Protein AF-A0A9D1MP63-F1 (afdb_monomer)

Structure (mmCIF, N/CA/C/O backbone):
data_AF-A0A9D1MP63-F1
#
_entry.id   AF-A0A9D1MP63-F1
#
loop_
_atom_site.group_PDB
_atom_site.id
_atom_site.type_symbol
_atom_site.label_atom_id
_atom_site.label_alt_id
_atom_site.label_comp_id
_atom_site.label_asym_id
_atom_site.label_entity_id
_atom_site.label_seq_id
_atom_site.pdbx_PDB_ins_code
_atom_site.Cartn_x
_atom_site.Cartn_y
_atom_site.Cartn_z
_atom_site.occupancy
_atom_site.B_iso_or_equiv
_atom_site.auth_seq_id
_atom_site.auth_comp_id
_atom_site.auth_asym_id
_atom_site.auth_atom_id
_atom_site.pdbx_PDB_model_num
ATOM 1 N N . MET A 1 1 ? -6.920 9.982 11.003 1.00 70.88 1 MET A N 1
ATOM 2 C CA . MET A 1 1 ? -7.425 8.593 11.145 1.00 70.88 1 MET A CA 1
ATOM 3 C C . MET A 1 1 ? -7.532 7.943 9.776 1.00 70.88 1 MET A C 1
ATOM 5 O O . MET A 1 1 ? -8.120 8.551 8.885 1.00 70.88 1 MET A O 1
ATOM 9 N N . LEU A 1 2 ? -7.006 6.721 9.633 1.00 79.31 2 LEU A N 1
ATOM 10 C CA . LEU A 1 2 ? -6.946 5.934 8.389 1.00 79.31 2 LEU A CA 1
ATOM 11 C C . LEU A 1 2 ? -8.286 5.874 7.633 1.00 79.31 2 LEU A C 1
ATOM 13 O O . LEU A 1 2 ? -8.341 6.054 6.421 1.00 79.31 2 LEU A O 1
ATOM 17 N N . ARG A 1 3 ? -9.388 5.727 8.371 1.00 86.75 3 ARG A N 1
ATOM 18 C CA . ARG A 1 3 ? -10.753 5.723 7.838 1.00 86.75 3 ARG A CA 1
ATOM 19 C C . ARG A 1 3 ? -11.128 6.998 7.073 1.00 86.75 3 ARG A C 1
ATOM 21 O O . ARG A 1 3 ? -11.700 6.913 5.991 1.00 86.75 3 ARG A O 1
ATOM 28 N N . ARG A 1 4 ? -10.802 8.172 7.631 1.00 85.12 4 ARG A N 1
ATOM 29 C CA . ARG A 1 4 ? -11.111 9.477 7.017 1.00 85.12 4 ARG A CA 1
ATOM 30 C C . ARG A 1 4 ? -10.301 9.690 5.738 1.00 85.12 4 ARG A C 1
ATOM 32 O O . ARG A 1 4 ? -10.852 10.174 4.762 1.00 85.12 4 ARG A O 1
ATOM 39 N N . ALA A 1 5 ? -9.040 9.250 5.722 1.00 81.50 5 ALA A N 1
ATOM 40 C CA . ALA A 1 5 ? -8.192 9.294 4.527 1.00 81.50 5 ALA A CA 1
ATOM 41 C C . ALA A 1 5 ? -8.727 8.416 3.378 1.00 81.50 5 ALA A C 1
ATOM 43 O O . ALA A 1 5 ? -8.437 8.673 2.217 1.00 81.50 5 ALA A O 1
ATOM 44 N N . LYS A 1 6 ? -9.534 7.395 3.694 1.00 81.81 6 LYS A N 1
ATOM 45 C CA . LYS A 1 6 ? -10.222 6.529 2.724 1.00 81.81 6 LYS A CA 1
ATOM 46 C C . LYS A 1 6 ? -11.686 6.935 2.479 1.00 81.81 6 LYS A C 1
ATOM 48 O O . LYS A 1 6 ? -12.419 6.161 1.876 1.00 81.81 6 LYS A O 1
ATOM 53 N N . GLY A 1 7 ? -12.136 8.091 2.982 1.00 85.94 7 GLY A N 1
ATOM 54 C CA . GLY A 1 7 ? -13.501 8.596 2.775 1.00 85.94 7 GLY A CA 1
ATOM 55 C C . GLY A 1 7 ? -14.622 7.774 3.429 1.00 85.94 7 GLY A C 1
ATOM 56 O O . GLY A 1 7 ? -15.771 7.894 3.025 1.00 85.94 7 GLY A O 1
ATOM 57 N N . ARG A 1 8 ? -14.320 6.927 4.424 1.00 89.88 8 ARG A N 1
ATOM 58 C CA . ARG A 1 8 ? -15.304 6.017 5.047 1.00 89.88 8 ARG A CA 1
ATOM 59 C C . ARG A 1 8 ? -15.930 6.608 6.308 1.00 89.88 8 ARG A C 1
ATOM 61 O O . ARG A 1 8 ? -15.263 7.347 7.030 1.00 89.88 8 ARG A O 1
ATOM 68 N N . THR A 1 9 ? -17.160 6.226 6.653 1.00 94.00 9 THR A N 1
ATOM 69 C CA . THR A 1 9 ? -17.834 6.518 7.939 1.00 94.00 9 THR A CA 1
ATOM 70 C C . THR A 1 9 ? -17.515 5.457 9.005 1.00 94.00 9 THR A C 1
ATOM 72 O O . THR A 1 9 ? -17.059 4.364 8.671 1.00 94.00 9 THR A O 1
ATOM 75 N N . GLN A 1 10 ? -17.711 5.753 10.302 1.00 92.12 10 GLN A N 1
ATOM 76 C CA . GLN A 1 10 ? -17.462 4.764 11.375 1.00 92.12 10 GLN A CA 1
ATOM 77 C C . GLN A 1 10 ? -18.350 3.523 11.225 1.00 92.12 10 GLN A C 1
ATOM 79 O O . GLN A 1 10 ? -17.893 2.421 11.509 1.00 92.12 10 GLN A O 1
ATOM 84 N N . GLN A 1 11 ? -19.575 3.710 10.726 1.00 93.88 11 GLN A N 1
ATOM 85 C CA . GLN A 1 11 ? -20.509 2.639 10.387 1.00 93.88 11 GLN A CA 1
ATOM 86 C C . GLN A 1 11 ? -19.934 1.722 9.298 1.00 93.88 11 GLN A C 1
ATOM 88 O O . GLN A 1 11 ? -19.810 0.521 9.502 1.00 93.88 11 GLN A O 1
ATOM 93 N N . GLN A 1 12 ? -19.458 2.300 8.193 1.00 91.81 12 GLN A N 1
ATOM 94 C CA . GLN A 1 12 ? -18.842 1.532 7.105 1.00 91.81 12 GLN A CA 1
ATOM 95 C C . GLN A 1 12 ? -17.577 0.789 7.556 1.00 91.81 12 GLN A C 1
ATOM 97 O O . GLN A 1 12 ? -17.299 -0.314 7.097 1.00 91.81 12 GLN A O 1
ATOM 102 N N . LEU A 1 13 ? -16.786 1.383 8.458 1.00 90.94 13 LEU A N 1
ATOM 103 C CA . LEU A 1 13 ? -15.617 0.702 9.015 1.00 90.94 13 LEU A CA 1
ATOM 104 C C . LEU A 1 13 ? -16.017 -0.438 9.958 1.00 90.94 13 LEU A C 1
ATOM 106 O O . LEU A 1 13 ? -15.368 -1.475 9.960 1.00 90.94 13 LEU A O 1
ATOM 110 N N . SER A 1 14 ? -17.070 -0.247 10.749 1.00 92.50 14 SER A N 1
ATOM 111 C CA . SER A 1 14 ? -17.634 -1.268 11.634 1.00 92.50 14 SER A CA 1
ATOM 112 C C . SER A 1 14 ? -18.073 -2.502 10.842 1.00 92.50 14 SER A C 1
ATOM 114 O O . SER A 1 14 ? -17.666 -3.611 11.184 1.00 92.50 14 SER A O 1
ATOM 116 N N . GLU A 1 15 ? -18.796 -2.299 9.740 1.00 92.06 15 GLU A N 1
ATOM 117 C CA . GLU A 1 15 ? -19.219 -3.361 8.820 1.00 92.06 15 GLU A CA 1
ATOM 118 C C . GLU A 1 15 ? -18.022 -4.067 8.172 1.00 92.06 15 GLU A C 1
ATOM 120 O O . GLU A 1 15 ? -17.9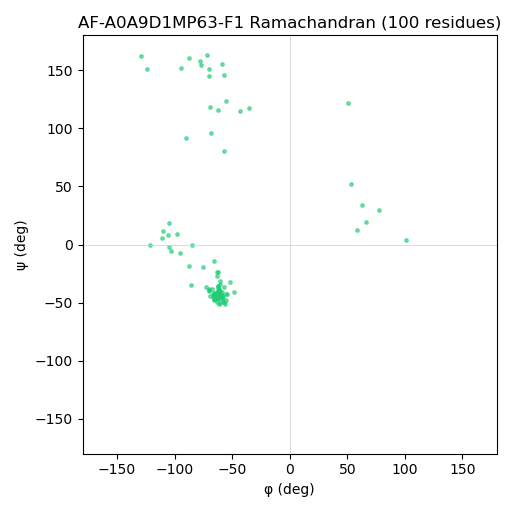35 -5.292 8.207 1.00 92.06 15 GLU A O 1
ATOM 125 N N . LEU A 1 16 ? -17.048 -3.302 7.667 1.00 89.25 16 LEU A N 1
ATOM 126 C CA . LEU A 1 16 ? -15.839 -3.841 7.036 1.00 89.25 16 LEU A CA 1
ATOM 127 C C . LEU A 1 16 ? -14.975 -4.673 7.999 1.00 89.25 16 LEU A C 1
ATOM 129 O O . LEU A 1 16 ? -14.342 -5.641 7.589 1.00 89.25 16 LEU A O 1
ATOM 133 N N . MET A 1 17 ? -14.917 -4.279 9.272 1.00 89.06 17 MET A N 1
ATOM 134 C CA . MET A 1 17 ? -14.061 -4.911 10.281 1.00 89.06 17 MET A CA 1
ATOM 135 C C . MET A 1 17 ? -14.789 -5.978 11.109 1.00 89.06 17 MET A C 1
ATOM 137 O O . MET A 1 17 ? -14.148 -6.657 11.912 1.00 89.06 17 MET A O 1
ATOM 141 N N . GLY A 1 18 ? -16.110 -6.119 10.955 1.00 90.06 18 GLY A N 1
ATOM 142 C CA . GLY A 1 18 ? -16.922 -7.055 11.736 1.00 90.06 18 GLY A CA 1
ATOM 143 C C . GLY A 1 18 ? -16.929 -6.760 13.243 1.00 90.06 18 GLY A C 1
ATOM 144 O O . GLY A 1 18 ? -16.953 -7.684 14.054 1.00 90.06 18 GLY A O 1
ATOM 145 N N . VAL A 1 19 ? -16.861 -5.483 13.635 1.00 91.56 19 VAL A N 1
ATOM 146 C CA . VAL A 1 19 ? -16.873 -5.030 15.043 1.00 91.56 19 VAL A CA 1
ATOM 147 C C . VAL A 1 19 ? -17.913 -3.936 15.238 1.00 91.56 19 VAL A C 1
ATOM 149 O O . VAL A 1 19 ? -18.326 -3.311 14.271 1.00 91.56 19 VAL A O 1
ATOM 152 N N . SER A 1 20 ? -18.327 -3.650 16.473 1.00 94.12 20 SER A N 1
ATOM 153 C CA . SER A 1 20 ? -19.326 -2.606 16.725 1.00 94.12 20 SER A CA 1
ATOM 154 C C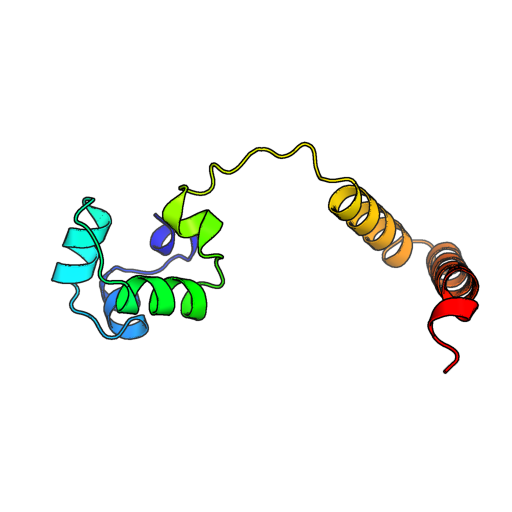 . SER A 1 20 ? -18.787 -1.192 16.468 1.00 94.12 20 SER A C 1
ATOM 156 O O . SER A 1 20 ? -17.610 -0.898 16.690 1.00 94.12 20 SER A O 1
ATOM 158 N N . VAL A 1 21 ? -19.668 -0.265 16.086 1.00 94.00 21 VAL A N 1
ATOM 159 C CA . VAL A 1 21 ? -19.329 1.165 15.938 1.00 94.00 21 VAL A CA 1
ATOM 160 C C . VAL A 1 21 ? -18.771 1.752 17.235 1.00 94.00 21 VAL A C 1
ATOM 162 O O . VAL A 1 21 ? -17.840 2.554 17.206 1.00 94.00 21 VAL A O 1
ATOM 165 N N . SER A 1 22 ? -19.292 1.322 18.389 1.00 93.56 22 SER A N 1
ATOM 166 C CA . SER A 1 22 ? -18.774 1.741 19.696 1.00 93.56 22 SER A CA 1
ATOM 167 C C . SER A 1 22 ? -17.324 1.298 19.901 1.00 93.56 22 SER A C 1
ATOM 169 O O . SER A 1 22 ? -16.518 2.052 20.442 1.00 93.56 22 SER A O 1
ATOM 171 N N . TYR A 1 23 ? -16.963 0.103 19.424 1.00 93.12 23 TYR A N 1
ATOM 172 C CA . TYR A 1 23 ? -15.588 -0.383 19.463 1.00 93.12 23 TYR A CA 1
ATOM 173 C C . TYR A 1 23 ? -14.665 0.440 18.556 1.00 93.12 23 TYR A C 1
ATOM 175 O O . TYR A 1 23 ? -13.580 0.831 18.989 1.00 93.12 23 TYR A O 1
ATOM 183 N N . ILE A 1 24 ? -15.123 0.786 17.345 1.00 92.44 24 ILE A N 1
ATOM 184 C CA . ILE A 1 24 ? -14.415 1.715 16.448 1.00 92.44 24 ILE A CA 1
ATOM 185 C C . ILE A 1 24 ? -14.196 3.065 17.133 1.00 92.44 24 ILE A C 1
ATOM 187 O O . ILE A 1 24 ? -13.081 3.569 17.165 1.00 92.44 24 ILE A O 1
ATOM 191 N N . LYS A 1 25 ? -15.243 3.651 17.723 1.00 92.88 25 LYS A N 1
ATOM 192 C CA . LYS A 1 25 ? -15.154 4.944 18.412 1.00 92.88 25 LYS A CA 1
ATOM 193 C C . LYS A 1 25 ? -14.184 4.888 19.594 1.00 92.88 25 LYS A C 1
ATOM 195 O O . LYS A 1 25 ? -13.398 5.810 19.778 1.00 92.88 25 LYS A O 1
ATOM 200 N N . SER A 1 26 ? -14.225 3.804 20.366 1.00 92.75 26 SER A N 1
ATOM 201 C CA . SER A 1 26 ? -13.338 3.570 21.508 1.00 92.75 26 SER A CA 1
ATOM 202 C C . SER A 1 26 ? -11.869 3.473 21.083 1.00 92.75 26 SER A C 1
ATOM 204 O O . SER A 1 26 ? -11.008 4.123 21.671 1.00 92.75 26 SER A O 1
ATOM 206 N N . THR A 1 27 ? -11.582 2.721 20.021 1.00 90.69 27 THR A N 1
ATOM 207 C CA . THR A 1 27 ? -10.220 2.585 19.479 1.00 90.69 27 THR A CA 1
ATOM 208 C C . THR A 1 27 ? -9.730 3.866 18.807 1.00 90.69 27 THR A C 1
ATOM 210 O O . THR A 1 27 ? -8.592 4.270 19.021 1.00 90.69 27 THR A O 1
ATOM 213 N N . GLU A 1 28 ? -10.592 4.568 18.066 1.00 88.25 28 GLU A N 1
ATOM 214 C CA . GLU A 1 28 ? -10.300 5.895 17.505 1.00 88.25 28 GLU A CA 1
ATOM 215 C C . GLU A 1 28 ? -10.043 6.955 18.601 1.00 88.25 28 GLU A C 1
ATOM 217 O O . GLU A 1 28 ? -9.342 7.932 18.341 1.00 88.25 28 GLU A O 1
ATOM 222 N N . ALA A 1 29 ? -10.560 6.756 19.819 1.00 88.94 29 ALA A N 1
ATOM 223 C CA . ALA A 1 29 ? -10.300 7.596 20.991 1.00 88.94 29 ALA A CA 1
ATOM 224 C C . ALA A 1 29 ? -9.012 7.225 21.759 1.00 88.94 29 ALA A C 1
ATOM 226 O O . ALA A 1 29 ? -8.692 7.881 22.747 1.00 88.94 29 ALA A O 1
ATOM 227 N N . GLY A 1 30 ? -8.266 6.207 21.312 1.00 86.19 30 GLY A N 1
ATOM 228 C CA . GLY A 1 30 ? -6.977 5.813 21.893 1.00 86.19 30 GLY A CA 1
ATOM 229 C C . GLY A 1 30 ? -7.022 4.600 22.826 1.00 86.19 30 GLY A C 1
ATOM 230 O O . GLY A 1 30 ? -5.986 4.226 23.373 1.00 86.19 30 GLY A O 1
ATOM 231 N N . ASN A 1 31 ? -8.176 3.946 22.997 1.00 91.56 31 ASN A N 1
ATOM 232 C CA . ASN A 1 31 ? -8.229 2.701 23.764 1.00 91.56 31 ASN A CA 1
ATOM 233 C C . ASN A 1 31 ? -7.543 1.554 23.013 1.00 91.56 31 ASN A C 1
ATOM 235 O O . ASN A 1 31 ? -7.628 1.454 21.787 1.00 91.56 31 ASN A O 1
ATOM 239 N N . LYS A 1 32 ? -6.895 0.655 23.764 1.00 89.69 32 LYS A N 1
ATOM 240 C CA . LYS A 1 32 ? -6.111 -0.455 23.208 1.00 89.69 32 LYS A CA 1
ATOM 241 C C . LYS A 1 32 ? -6.999 -1.415 22.389 1.00 89.69 32 LYS A C 1
ATOM 243 O O . LYS A 1 32 ? -7.873 -2.065 22.967 1.00 89.69 32 LYS A O 1
ATOM 248 N N . PRO A 1 33 ? -6.779 -1.550 21.067 1.00 91.50 33 PRO A N 1
ATOM 249 C CA . PRO A 1 33 ? -7.482 -2.530 20.246 1.00 91.50 33 PRO A CA 1
ATOM 250 C C . PRO A 1 33 ? -7.011 -3.962 20.526 1.00 91.50 33 PRO A C 1
ATOM 252 O O . PRO A 1 33 ? -5.926 -4.203 21.055 1.00 91.50 33 PRO A O 1
ATOM 255 N N . SER A 1 34 ? -7.817 -4.931 20.099 1.00 91.00 34 SER A N 1
ATOM 256 C CA . SER A 1 34 ? -7.444 -6.343 20.054 1.00 91.00 34 SER A CA 1
ATOM 257 C C . SER A 1 34 ? -6.530 -6.627 18.862 1.00 91.00 34 SER A C 1
ATOM 259 O O . SER A 1 34 ? -6.610 -5.962 17.827 1.00 91.00 34 SER A O 1
ATOM 261 N N . LEU A 1 35 ? -5.709 -7.672 18.967 1.00 90.31 35 LEU A N 1
ATOM 262 C CA . LEU A 1 35 ? -4.834 -8.089 17.871 1.00 90.31 35 LEU A CA 1
ATOM 263 C C . LEU A 1 35 ? -5.636 -8.491 16.621 1.00 90.31 35 LEU A C 1
ATOM 265 O O . LEU A 1 35 ? -5.284 -8.104 15.511 1.00 90.31 35 LEU A O 1
ATOM 269 N N . LYS A 1 36 ? -6.774 -9.175 16.808 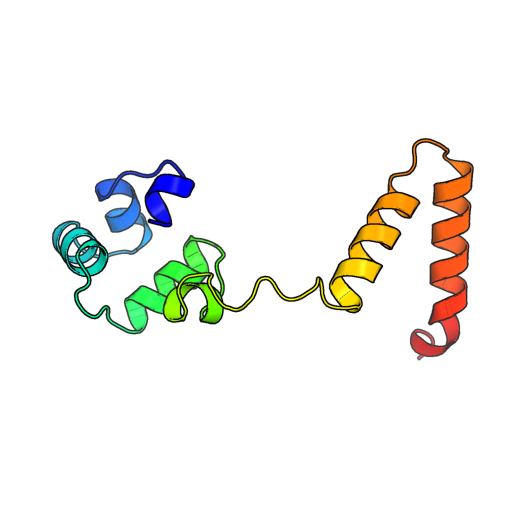1.00 90.50 36 LYS A N 1
ATOM 270 C CA . LYS A 1 36 ? -7.710 -9.525 15.727 1.00 90.50 36 LYS A CA 1
ATOM 271 C C . LYS A 1 36 ? -8.177 -8.289 14.950 1.00 90.50 36 LYS A C 1
ATOM 273 O O . LYS A 1 36 ? -8.225 -8.321 13.724 1.00 90.50 36 LYS A O 1
ATOM 278 N N . TYR A 1 37 ? -8.487 -7.199 15.653 1.00 91.12 37 TYR A N 1
ATOM 279 C CA . TYR A 1 37 ? -8.866 -5.940 15.016 1.00 91.12 37 TYR A CA 1
ATOM 280 C C . TYR A 1 37 ? -7.708 -5.326 14.221 1.00 91.12 37 TYR A C 1
ATOM 282 O O . TYR A 1 37 ? -7.916 -4.873 13.101 1.00 91.12 37 TYR A O 1
ATOM 290 N N . LEU A 1 38 ? -6.481 -5.358 14.750 1.00 90.75 38 LEU A N 1
ATOM 291 C CA . LEU A 1 38 ? -5.303 -4.858 14.032 1.00 90.75 38 LEU A CA 1
ATOM 292 C C . LEU A 1 38 ? -5.057 -5.626 12.722 1.00 90.75 38 LEU A C 1
ATOM 294 O O . LEU A 1 38 ? -4.856 -4.994 11.688 1.00 90.75 38 LEU A O 1
ATOM 298 N N . PHE A 1 39 ? -5.163 -6.961 12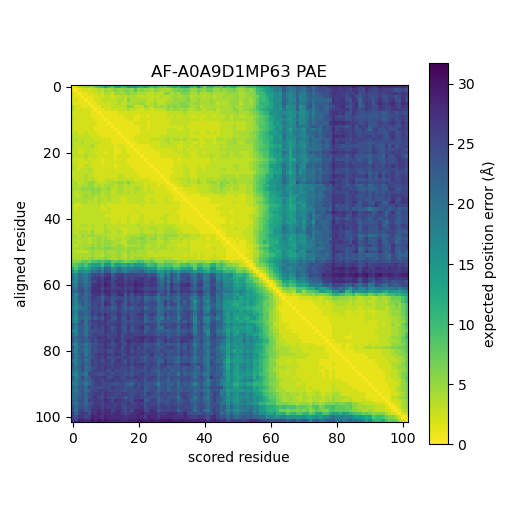.738 1.00 91.00 39 PHE A N 1
ATOM 299 C CA . PHE A 1 39 ? -5.100 -7.782 11.519 1.00 91.00 39 PHE A CA 1
ATOM 300 C C . PHE A 1 39 ? -6.184 -7.398 10.508 1.00 91.00 39 PHE A C 1
ATOM 302 O O . PHE A 1 39 ? -5.895 -7.236 9.323 1.00 91.00 39 PHE A O 1
ATOM 309 N N . ALA A 1 40 ? -7.425 -7.210 10.967 1.00 89.69 40 ALA A N 1
ATOM 310 C CA . ALA A 1 40 ? -8.513 -6.781 10.094 1.00 89.69 40 ALA A CA 1
ATOM 311 C C . ALA A 1 40 ? -8.214 -5.416 9.452 1.00 89.69 40 ALA A C 1
ATOM 313 O O . ALA A 1 40 ? -8.466 -5.232 8.262 1.00 89.69 40 ALA A O 1
ATOM 314 N N . VAL A 1 41 ? -7.629 -4.479 10.202 1.00 88.62 41 VAL A N 1
ATOM 315 C CA . VAL A 1 41 ? -7.245 -3.161 9.682 1.00 88.62 41 VAL A CA 1
ATOM 316 C C . VAL A 1 41 ? -6.141 -3.271 8.633 1.00 88.62 41 VAL A C 1
ATOM 318 O O . VAL A 1 41 ? -6.289 -2.685 7.562 1.00 88.62 41 VAL A O 1
ATOM 321 N N . VAL A 1 42 ? -5.080 -4.032 8.906 1.00 90.00 42 VAL A N 1
ATOM 322 C CA . VAL A 1 42 ? -3.966 -4.277 7.972 1.00 90.00 42 VAL A CA 1
ATOM 323 C C . VAL A 1 42 ? -4.479 -4.849 6.649 1.00 90.00 42 VAL A C 1
ATOM 325 O O . VAL A 1 42 ? -4.248 -4.259 5.592 1.00 90.00 42 VAL A O 1
ATOM 328 N N . ASN A 1 43 ? -5.284 -5.911 6.720 1.00 88.56 43 ASN A N 1
ATOM 329 C CA . ASN A 1 43 ? -5.788 -6.614 5.541 1.00 88.56 43 ASN A CA 1
ATOM 330 C C . ASN A 1 43 ? -6.804 -5.783 4.741 1.00 88.56 43 ASN A C 1
ATOM 332 O O . ASN A 1 43 ? -6.720 -5.709 3.520 1.00 88.56 43 ASN A O 1
ATOM 336 N N . ASN A 1 44 ? -7.758 -5.124 5.408 1.00 88.25 44 ASN A N 1
ATOM 337 C CA . ASN A 1 44 ? -8.843 -4.417 4.714 1.00 88.25 44 ASN A CA 1
ATOM 338 C C . ASN A 1 44 ? -8.500 -2.968 4.331 1.00 88.25 44 ASN A C 1
ATOM 340 O O . ASN A 1 44 ? -9.182 -2.361 3.498 1.00 88.25 44 ASN A O 1
ATOM 344 N N . CYS A 1 45 ? -7.484 -2.363 4.954 1.00 83.75 45 CYS A N 1
ATOM 345 C CA . CYS A 1 45 ? -7.050 -1.002 4.625 1.00 83.75 45 CYS A CA 1
ATOM 346 C C . CYS A 1 45 ? -5.750 -0.948 3.816 1.00 83.75 45 CYS A C 1
ATOM 348 O O . CYS A 1 45 ? -5.368 0.157 3.420 1.00 83.75 45 CYS A O 1
ATOM 350 N N . ASN A 1 46 ? -5.126 -2.099 3.539 1.00 84.12 46 ASN A N 1
ATOM 351 C CA . ASN A 1 46 ? -3.865 -2.225 2.809 1.00 84.12 46 ASN A CA 1
ATOM 352 C C . ASN A 1 46 ? -2.754 -1.350 3.420 1.00 84.12 46 ASN A C 1
ATOM 354 O O . ASN A 1 46 ? -2.160 -0.508 2.746 1.00 84.12 46 ASN A O 1
ATOM 358 N N . VAL A 1 47 ? -2.547 -1.505 4.730 1.00 85.62 47 VAL A N 1
ATOM 359 C CA . VAL A 1 47 ? -1.499 -0.824 5.512 1.00 85.62 47 VAL A CA 1
ATOM 360 C C . VAL A 1 47 ? -0.633 -1.861 6.212 1.00 85.62 47 VAL A C 1
ATOM 362 O O . VAL A 1 47 ? -1.137 -2.922 6.556 1.00 85.62 47 VAL A O 1
ATOM 365 N N . SER A 1 48 ? 0.642 -1.568 6.467 1.00 87.06 48 SER A N 1
ATOM 366 C CA . SER A 1 48 ? 1.503 -2.467 7.244 1.00 87.06 48 SER A CA 1
ATOM 367 C C . SER A 1 48 ? 1.232 -2.362 8.749 1.00 87.06 48 SER A C 1
ATOM 369 O O . SER A 1 48 ? 0.734 -1.344 9.245 1.00 87.06 48 SER A O 1
ATOM 371 N N . PHE A 1 49 ? 1.597 -3.411 9.493 1.00 87.62 49 PHE A N 1
ATOM 372 C CA . PHE A 1 49 ? 1.596 -3.376 10.958 1.00 87.62 49 PHE A CA 1
ATOM 373 C C . PHE A 1 49 ? 2.503 -2.273 11.500 1.00 87.62 49 PHE A C 1
ATOM 375 O O . PHE A 1 49 ? 2.099 -1.560 12.415 1.00 87.62 49 PHE A O 1
ATOM 382 N N . ASP A 1 50 ? 3.672 -2.083 10.891 1.00 84.69 50 ASP A N 1
ATOM 383 C CA . ASP A 1 50 ? 4.628 -1.053 11.297 1.00 84.69 50 ASP A CA 1
ATOM 384 C C . ASP A 1 50 ? 4.016 0.346 11.188 1.00 84.69 50 ASP A C 1
ATOM 386 O O . ASP A 1 50 ? 4.053 1.129 12.138 1.00 84.69 50 ASP A O 1
ATOM 390 N N . TRP A 1 51 ? 3.340 0.635 10.070 1.00 84.19 51 TRP A N 1
ATOM 391 C CA . TRP A 1 51 ? 2.623 1.896 9.892 1.00 84.19 51 TRP A CA 1
ATOM 392 C C . TRP A 1 51 ? 1.524 2.076 10.948 1.00 84.19 51 TRP A C 1
ATOM 394 O O . TRP A 1 51 ? 1.376 3.163 11.510 1.00 84.19 51 TRP A O 1
ATOM 404 N N . LEU A 1 52 ? 0.763 1.015 11.237 1.00 85.12 52 LEU A N 1
ATOM 405 C CA . LEU A 1 52 ? -0.376 1.050 12.156 1.00 85.12 52 LEU A CA 1
ATOM 406 C C . LEU A 1 52 ? 0.041 1.226 13.624 1.00 85.12 52 LEU A C 1
ATOM 408 O O . LEU A 1 52 ? -0.629 1.950 14.360 1.00 85.12 52 LEU A O 1
ATOM 412 N N . LEU A 1 53 ? 1.124 0.574 14.048 1.00 84.38 53 LEU A N 1
ATOM 413 C CA . LEU A 1 53 ? 1.581 0.554 15.441 1.00 84.38 53 LEU A CA 1
ATOM 414 C C . LEU A 1 53 ? 2.464 1.752 15.793 1.00 84.38 53 LEU A C 1
ATOM 416 O O . LEU A 1 53 ? 2.395 2.257 16.910 1.00 84.38 53 LEU A O 1
ATOM 420 N N . ILE A 1 54 ? 3.270 2.221 14.842 1.00 80.81 54 ILE A N 1
ATOM 421 C CA . ILE A 1 54 ? 4.263 3.282 15.064 1.00 80.81 54 ILE A CA 1
ATOM 422 C C . ILE A 1 54 ? 3.784 4.615 14.434 1.00 80.81 54 ILE A C 1
ATOM 424 O O . ILE A 1 54 ? 4.474 5.634 14.426 1.00 80.81 54 ILE A O 1
ATOM 428 N N . GLY A 1 55 ? 2.529 4.650 13.966 1.00 67.62 55 GLY A N 1
ATOM 429 C CA . GLY A 1 55 ? 1.786 5.874 13.654 1.00 67.62 55 GLY A CA 1
ATOM 430 C C . GLY A 1 55 ? 2.164 6.535 12.332 1.00 67.62 55 GLY A C 1
ATOM 431 O O . GLY A 1 55 ? 2.099 7.760 12.229 1.00 67.62 55 GLY A O 1
ATOM 432 N N . GLY A 1 56 ? 2.608 5.754 11.344 1.00 59.72 56 GLY A N 1
ATOM 433 C CA . GLY A 1 56 ? 3.139 6.270 10.078 1.00 59.72 56 GLY A CA 1
ATOM 434 C C . GLY A 1 56 ? 4.346 7.199 10.247 1.00 59.72 56 GLY A C 1
ATOM 435 O O . GLY A 1 56 ? 4.717 7.882 9.298 1.00 59.72 56 GLY A O 1
ATOM 436 N N . ARG A 1 57 ? 4.934 7.242 11.453 1.00 50.47 57 ARG A N 1
ATOM 437 C CA . ARG A 1 57 ? 6.139 8.002 11.798 1.00 50.47 57 ARG A CA 1
ATOM 438 C C . ARG A 1 57 ? 7.373 7.109 11.939 1.00 50.47 57 ARG A C 1
ATOM 440 O O . ARG A 1 57 ? 8.352 7.549 12.534 1.00 50.47 57 ARG A O 1
ATOM 447 N N . LEU A 1 58 ? 7.371 5.887 11.397 1.00 47.56 58 LEU A N 1
ATOM 448 C CA . LEU A 1 58 ? 8.658 5.296 11.028 1.00 47.56 58 LEU A CA 1
ATOM 449 C C . LEU A 1 58 ? 9.165 6.112 9.862 1.00 47.56 58 LEU A C 1
ATOM 451 O O . LEU A 1 58 ? 8.721 5.889 8.746 1.00 47.56 58 LEU A O 1
ATOM 455 N N . PHE A 1 59 ? 10.016 7.071 10.213 1.00 48.56 59 PHE A N 1
ATOM 456 C CA . PHE A 1 59 ? 10.970 7.759 9.375 1.00 48.56 59 PHE A CA 1
ATOM 457 C C . PHE A 1 59 ? 10.344 8.314 8.081 1.00 48.56 59 PHE A C 1
ATOM 459 O O . PHE A 1 59 ? 9.936 7.595 7.172 1.00 48.56 59 PHE A O 1
ATOM 466 N N . ALA A 1 60 ? 10.442 9.627 7.879 1.00 46.22 60 ALA A N 1
ATOM 467 C C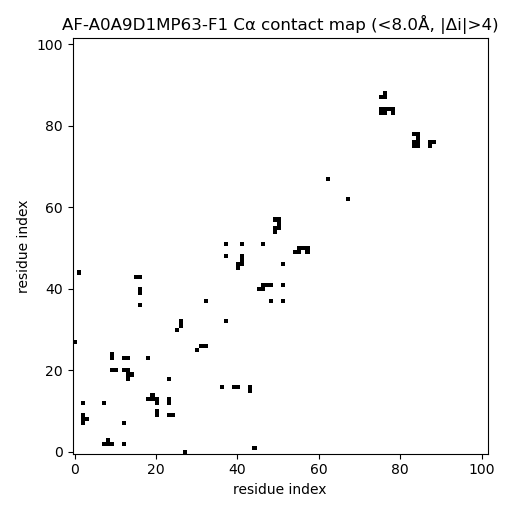A . ALA A 1 60 ? 10.966 10.016 6.577 1.00 46.22 60 ALA A CA 1
ATOM 468 C C . ALA A 1 60 ? 12.332 9.319 6.486 1.00 46.22 60 ALA A C 1
ATOM 470 O O . ALA A 1 60 ? 13.343 9.885 6.882 1.00 46.22 60 ALA A O 1
ATOM 471 N N . SER A 1 61 ? 12.341 8.028 6.137 1.00 52.00 61 SER A N 1
ATOM 472 C CA . SER A 1 61 ? 13.541 7.377 5.686 1.00 52.00 61 SER A CA 1
ATOM 473 C C . SER A 1 61 ? 13.932 8.280 4.539 1.00 52.00 61 SER A C 1
ATOM 475 O O . SER A 1 61 ? 13.107 8.527 3.649 1.00 52.00 61 SER A O 1
ATOM 477 N N . GLU A 1 62 ? 15.145 8.828 4.579 1.00 57.25 62 GLU A N 1
ATOM 478 C CA . GLU A 1 62 ? 15.846 9.086 3.327 1.00 57.25 62 GLU A CA 1
ATOM 479 C C . GLU A 1 62 ? 15.451 7.934 2.417 1.00 57.25 62 GLU A C 1
ATOM 481 O O . GLU A 1 62 ? 15.569 6.785 2.862 1.00 57.25 62 GLU A O 1
ATOM 486 N N . LYS A 1 63 ? 14.775 8.239 1.294 1.00 59.31 63 LYS A N 1
ATOM 487 C CA . LYS A 1 63 ? 14.225 7.198 0.421 1.00 59.31 63 LYS A CA 1
ATOM 488 C C . LYS A 1 63 ? 15.322 6.158 0.315 1.00 59.31 63 LYS A C 1
ATOM 490 O O . LYS A 1 63 ? 16.421 6.513 -0.116 1.00 59.31 63 LYS A O 1
ATOM 495 N N . ASP A 1 64 ? 15.064 4.956 0.828 1.00 73.12 64 ASP A N 1
ATOM 496 C CA . ASP A 1 64 ? 16.131 3.976 0.879 1.00 73.12 64 ASP A CA 1
ATOM 497 C C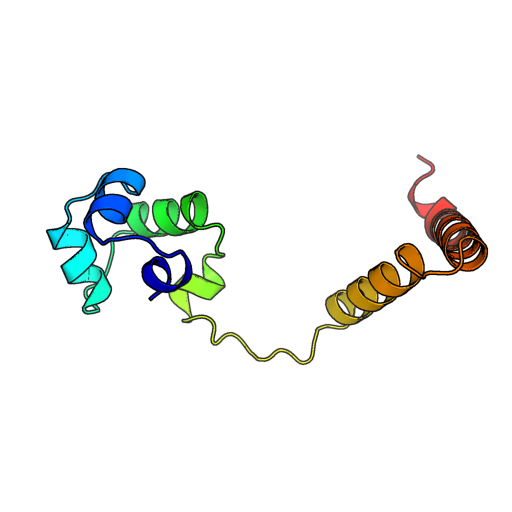 . ASP A 1 64 ? 16.622 3.753 -0.554 1.00 73.12 64 ASP A C 1
ATOM 499 O O . ASP A 1 64 ? 15.919 4.040 -1.535 1.00 73.12 64 ASP A O 1
ATOM 503 N N . GLU A 1 65 ? 17.868 3.320 -0.690 1.00 80.56 65 GLU A N 1
ATOM 504 C CA . GLU A 1 65 ? 18.510 3.196 -1.997 1.00 80.56 65 GLU A CA 1
ATOM 505 C C . GLU A 1 65 ? 17.653 2.376 -2.980 1.00 80.56 65 GLU A C 1
ATOM 507 O O . GLU A 1 65 ? 17.575 2.697 -4.167 1.00 80.56 65 GLU A O 1
ATOM 512 N N . THR A 1 66 ? 16.903 1.397 -2.461 1.00 84.19 66 THR A N 1
ATOM 513 C CA . THR A 1 66 ? 15.954 0.585 -3.231 1.00 84.19 66 THR A CA 1
ATOM 514 C C . THR A 1 66 ? 14.781 1.417 -3.749 1.00 84.19 66 THR A C 1
ATOM 516 O O . THR A 1 66 ? 14.435 1.343 -4.927 1.00 84.19 66 THR A O 1
ATOM 519 N N . THR A 1 67 ? 14.175 2.251 -2.910 1.00 83.56 67 THR A N 1
ATOM 520 C CA . THR A 1 67 ? 13.061 3.131 -3.273 1.00 83.56 67 THR A CA 1
ATOM 521 C C . THR A 1 67 ? 13.494 4.176 -4.302 1.00 83.56 67 THR A C 1
ATOM 523 O O 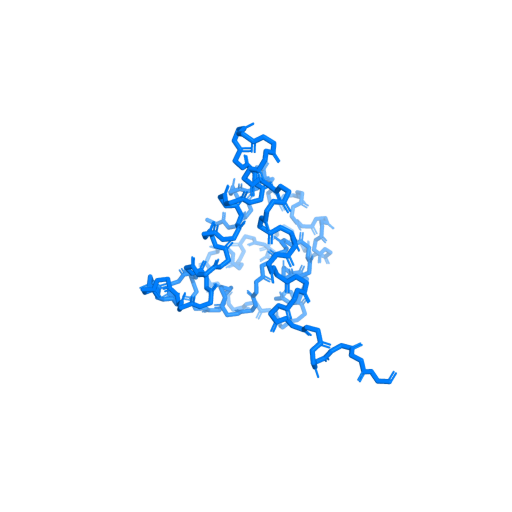. THR A 1 67 ? 12.779 4.413 -5.277 1.00 83.56 67 THR A O 1
ATOM 526 N N . LEU A 1 68 ? 14.685 4.763 -4.138 1.00 86.12 68 LEU A N 1
ATOM 527 C CA . LEU A 1 68 ? 15.265 5.684 -5.122 1.00 86.12 68 LEU A CA 1
ATOM 528 C C . LEU A 1 68 ? 15.510 5.001 -6.469 1.00 86.12 68 LEU A C 1
ATOM 530 O O . LEU A 1 68 ? 15.208 5.577 -7.518 1.00 86.12 68 LEU A O 1
ATOM 534 N N . LEU A 1 69 ? 16.039 3.778 -6.447 1.00 89.00 69 LEU A N 1
ATOM 535 C CA . LEU A 1 69 ? 16.271 2.990 -7.651 1.00 89.00 69 LEU A CA 1
ATOM 536 C C . LEU A 1 69 ? 14.955 2.664 -8.368 1.00 89.00 69 LEU A C 1
ATOM 538 O O . LEU A 1 69 ? 14.853 2.854 -9.580 1.00 89.00 69 LEU A O 1
ATOM 542 N N . LEU A 1 70 ? 13.933 2.223 -7.631 1.00 89.81 70 LEU A N 1
ATOM 543 C CA . LEU A 1 70 ? 12.619 1.897 -8.190 1.00 89.81 70 LEU A CA 1
ATOM 544 C C . LEU A 1 70 ? 11.947 3.109 -8.837 1.00 89.81 70 LEU A C 1
ATOM 546 O O . LEU A 1 70 ? 11.325 2.969 -9.890 1.00 89.81 70 LEU A O 1
ATOM 550 N N . ASP A 1 71 ? 12.083 4.295 -8.248 1.00 89.94 71 ASP A N 1
ATOM 551 C CA . ASP A 1 71 ? 11.536 5.522 -8.828 1.00 89.94 71 ASP A CA 1
ATOM 552 C C . ASP A 1 71 ? 12.235 5.890 -10.144 1.00 89.94 71 ASP A C 1
ATOM 554 O O . ASP A 1 71 ? 11.555 6.156 -11.136 1.00 89.94 71 ASP A O 1
ATOM 558 N N . LYS A 1 72 ? 13.571 5.801 -10.205 1.00 91.94 72 LYS A N 1
ATOM 559 C CA . LYS A 1 72 ? 14.325 6.014 -11.454 1.00 91.94 72 LYS A CA 1
ATOM 560 C C . LYS A 1 72 ? 13.970 4.988 -12.530 1.00 91.94 72 LYS A C 1
ATOM 562 O O . LYS A 1 72 ? 13.831 5.331 -13.702 1.00 91.94 72 LYS A O 1
ATOM 567 N N . LEU A 1 73 ? 13.790 3.722 -12.149 1.00 93.31 73 LEU A N 1
ATOM 568 C CA . LEU A 1 73 ? 13.357 2.677 -13.078 1.00 93.31 73 LEU A CA 1
ATOM 569 C C . LEU A 1 73 ? 11.954 2.960 -13.624 1.00 93.31 73 LEU A C 1
ATOM 571 O O . LEU A 1 73 ? 11.716 2.788 -14.819 1.00 93.31 73 LEU A O 1
ATOM 575 N N . ARG A 1 74 ? 11.027 3.426 -12.779 1.00 93.94 74 ARG A N 1
ATOM 576 C CA . ARG A 1 74 ? 9.684 3.836 -13.216 1.00 93.94 74 ARG A CA 1
ATOM 577 C C . ARG A 1 74 ? 9.731 5.014 -14.176 1.00 93.94 74 ARG A C 1
ATOM 579 O O . ARG A 1 74 ? 8.981 5.001 -15.147 1.00 93.94 74 ARG A O 1
ATOM 586 N N . GLU A 1 75 ? 10.582 5.999 -13.918 1.00 94.44 75 GLU A N 1
ATOM 587 C CA . GLU A 1 75 ? 10.782 7.147 -14.803 1.00 94.44 75 GLU A CA 1
ATOM 588 C C . GLU A 1 75 ? 11.275 6.696 -16.184 1.00 94.44 75 GLU A C 1
ATOM 590 O O . GLU A 1 75 ? 10.644 6.998 -17.193 1.00 94.44 75 GLU A O 1
ATOM 595 N N . LEU A 1 76 ? 12.322 5.866 -16.233 1.00 94.19 76 LEU A N 1
ATOM 596 C CA . LEU A 1 76 ? 12.870 5.333 -17.485 1.00 94.19 76 LEU A CA 1
ATOM 597 C C . LEU A 1 76 ? 11.862 4.479 -18.263 1.00 94.19 76 LEU A C 1
ATOM 599 O O . LEU A 1 76 ? 11.756 4.584 -19.485 1.00 94.19 76 LEU A O 1
ATOM 603 N N . LEU A 1 77 ? 11.104 3.625 -17.571 1.00 93.12 77 LEU A N 1
ATOM 604 C CA . LEU A 1 77 ? 10.142 2.725 -18.210 1.00 93.12 77 LEU A CA 1
ATOM 605 C C . LEU A 1 77 ? 8.862 3.428 -18.674 1.00 93.12 77 LEU A C 1
ATOM 607 O O . LEU A 1 77 ? 8.175 2.880 -19.536 1.00 93.12 77 LEU A O 1
ATOM 611 N N . ASN A 1 78 ? 8.555 4.613 -18.142 1.00 93.69 78 ASN A N 1
ATOM 612 C CA . A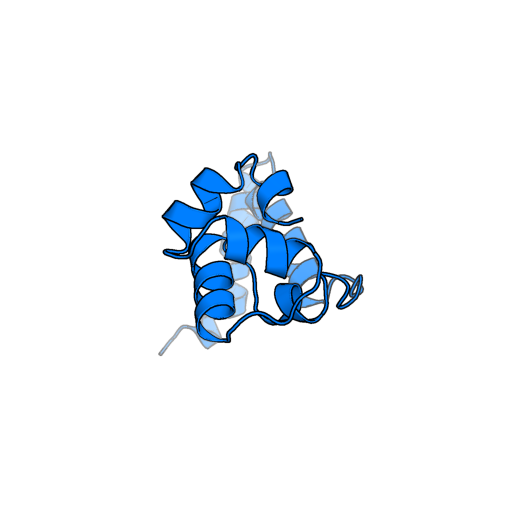SN A 1 78 ? 7.405 5.432 -18.539 1.00 93.69 78 ASN A CA 1
ATOM 613 C C . ASN A 1 78 ? 7.808 6.714 -19.282 1.00 93.69 78 ASN A C 1
ATOM 615 O O . ASN A 1 78 ? 6.964 7.582 -19.488 1.00 93.69 78 ASN A O 1
ATOM 619 N N . HIS A 1 79 ? 9.073 6.829 -19.692 1.00 96.62 79 HIS A N 1
ATOM 620 C CA . HIS A 1 79 ? 9.579 7.981 -20.430 1.00 96.62 79 HIS A CA 1
ATOM 621 C C . HIS A 1 79 ? 8.771 8.205 -21.716 1.00 96.62 79 HIS A C 1
ATOM 623 O O . HIS A 1 79 ? 8.341 7.234 -22.336 1.00 96.62 79 HIS A O 1
ATOM 629 N N . GLU A 1 80 ? 8.568 9.455 -22.139 1.00 95.06 80 GLU A N 1
ATOM 630 C CA . GLU A 1 80 ? 7.745 9.793 -23.315 1.00 95.06 80 GLU A CA 1
ATOM 631 C C . GLU A 1 80 ? 8.311 9.184 -24.608 1.00 95.06 80 GLU A C 1
ATOM 633 O O . GLU A 1 80 ? 7.578 8.623 -25.428 1.00 95.06 80 GLU A O 1
ATOM 638 N N . ASP A 1 81 ? 9.638 9.196 -24.728 1.00 96.75 81 ASP A N 1
ATOM 639 C CA . ASP A 1 81 ? 10.377 8.600 -25.839 1.00 96.75 81 ASP A CA 1
ATOM 640 C C . ASP A 1 81 ? 10.308 7.049 -25.831 1.00 96.75 81 ASP A C 1
ATOM 642 O O . ASP A 1 81 ? 10.784 6.411 -24.879 1.00 96.75 81 ASP A O 1
ATOM 646 N N . PRO A 1 82 ? 9.733 6.413 -26.873 1.00 95.06 82 PRO A N 1
ATOM 647 C CA . PRO A 1 82 ? 9.679 4.957 -26.998 1.00 95.06 82 PRO A CA 1
ATOM 648 C C . PRO A 1 82 ? 11.047 4.275 -27.059 1.00 95.06 82 PRO A C 1
ATOM 650 O O . PRO A 1 82 ? 11.164 3.151 -26.558 1.00 95.06 82 PRO A O 1
ATOM 653 N N . ASP A 1 83 ? 12.065 4.930 -27.608 1.00 96.06 83 ASP A N 1
ATOM 654 C CA . ASP A 1 83 ? 13.393 4.345 -27.772 1.00 96.06 83 ASP A CA 1
ATOM 655 C C . ASP A 1 83 ? 14.108 4.245 -26.425 1.00 96.06 83 ASP A C 1
ATOM 657 O O . ASP A 1 83 ? 14.729 3.223 -26.125 1.00 96.06 83 ASP A O 1
ATOM 661 N N . ILE A 1 84 ? 13.916 5.233 -25.545 1.00 94.75 84 ILE A N 1
ATOM 662 C CA . ILE A 1 84 ? 14.423 5.202 -24.165 1.00 94.75 84 ILE A CA 1
ATOM 663 C C . ILE A 1 84 ? 13.780 4.052 -23.380 1.00 94.75 84 ILE A C 1
ATOM 665 O O . ILE A 1 84 ? 14.481 3.287 -22.708 1.00 94.75 84 ILE A O 1
ATOM 669 N N . ARG A 1 85 ? 12.462 3.849 -23.517 1.00 96.62 85 ARG A N 1
ATOM 670 C CA . ARG A 1 85 ? 11.772 2.713 -22.876 1.00 96.62 85 ARG A CA 1
ATOM 671 C C . ARG A 1 85 ? 12.278 1.370 -23.405 1.00 96.62 85 ARG A C 1
ATOM 673 O O . ARG A 1 85 ? 12.444 0.423 -22.632 1.00 96.62 85 ARG A O 1
ATOM 680 N N . ALA A 1 86 ? 12.481 1.259 -24.719 1.00 94.31 86 ALA A N 1
ATOM 681 C CA . ALA A 1 86 ? 12.974 0.043 -25.360 1.00 94.31 86 ALA A CA 1
ATOM 682 C C . ALA A 1 86 ? 14.406 -0.279 -24.914 1.00 94.31 86 ALA A C 1
ATOM 684 O O . ALA A 1 86 ? 14.685 -1.406 -24.494 1.00 94.31 86 ALA A O 1
ATOM 685 N N . TRP A 1 87 ? 15.282 0.727 -24.918 1.00 96.06 87 TRP A N 1
ATOM 686 C CA . TRP A 1 87 ? 16.648 0.627 -24.425 1.00 96.06 87 TRP A CA 1
ATOM 687 C C . TRP A 1 87 ? 16.688 0.169 -22.962 1.00 96.06 87 TRP A C 1
ATOM 689 O O . TRP A 1 87 ? 17.359 -0.818 -22.659 1.00 96.06 87 TRP A O 1
ATOM 699 N N . ALA A 1 88 ? 15.905 0.796 -22.075 1.00 95.31 88 ALA A N 1
ATOM 700 C CA . ALA A 1 88 ? 15.875 0.458 -20.651 1.00 95.31 88 ALA A CA 1
ATOM 701 C C . ALA A 1 88 ? 15.491 -1.013 -20.411 1.00 95.31 88 ALA A C 1
ATOM 703 O O . ALA A 1 88 ? 16.144 -1.713 -19.638 1.00 95.31 88 ALA A O 1
ATOM 704 N N . LYS A 1 89 ? 14.482 -1.526 -21.129 1.00 93.75 89 LYS A N 1
ATOM 705 C CA . LYS A 1 89 ? 14.072 -2.940 -21.043 1.00 93.75 89 LYS A CA 1
ATOM 706 C C . LYS A 1 89 ? 15.183 -3.899 -21.468 1.00 93.75 89 LYS A C 1
ATOM 708 O O . LYS A 1 89 ? 15.360 -4.936 -20.833 1.00 93.75 89 LYS A O 1
ATOM 713 N N . VAL A 1 90 ? 15.907 -3.579 -22.544 1.00 94.44 90 VAL A N 1
ATOM 714 C CA . VAL A 1 90 ? 17.026 -4.407 -23.021 1.00 94.44 90 VAL A CA 1
ATOM 715 C C . VAL A 1 90 ? 18.159 -4.415 -22.002 1.00 94.44 90 VAL A C 1
ATOM 717 O O . VAL A 1 90 ? 18.691 -5.485 -21.715 1.00 94.44 90 VAL A O 1
ATOM 720 N N . GLN A 1 91 ? 18.505 -3.257 -21.434 1.00 93.75 91 GLN A N 1
ATOM 721 C CA . GLN A 1 91 ? 19.563 -3.172 -20.429 1.00 93.75 91 GLN A CA 1
ATOM 722 C C . GLN A 1 91 ? 19.214 -3.967 -19.175 1.00 93.75 91 GLN A C 1
ATOM 724 O O . GLN A 1 91 ? 20.001 -4.816 -18.782 1.00 93.75 91 GLN A O 1
ATOM 729 N N . ILE A 1 92 ? 18.011 -3.789 -18.616 1.00 92.19 92 ILE A N 1
ATOM 730 C CA . ILE A 1 92 ? 17.570 -4.538 -17.428 1.00 92.19 92 ILE A CA 1
ATOM 731 C C . ILE A 1 92 ? 17.677 -6.049 -17.675 1.00 92.19 92 ILE A C 1
ATOM 733 O O . ILE A 1 92 ? 18.269 -6.761 -16.872 1.00 92.19 92 ILE A O 1
ATOM 737 N N . LYS A 1 93 ? 17.183 -6.550 -18.815 1.00 89.88 93 LYS A N 1
ATOM 738 C CA . LYS A 1 93 ? 17.291 -7.980 -19.147 1.00 89.88 93 LYS A CA 1
ATOM 739 C C . LYS A 1 93 ? 18.736 -8.467 -19.205 1.00 89.88 93 LYS A C 1
ATOM 741 O O . LYS A 1 93 ? 19.023 -9.534 -18.686 1.00 89.88 93 LYS A O 1
ATOM 746 N N . LYS A 1 94 ? 19.632 -7.698 -19.830 1.00 92.25 94 LYS A N 1
ATOM 747 C CA . LYS A 1 94 ? 21.054 -8.056 -19.927 1.00 92.25 94 LYS A CA 1
ATOM 748 C C . LYS A 1 94 ? 21.739 -8.040 -18.565 1.00 92.25 94 LYS A C 1
ATOM 750 O O . LYS A 1 94 ? 22.462 -8.974 -18.252 1.00 92.25 94 LYS A O 1
ATOM 755 N N . SER A 1 95 ? 21.495 -7.005 -17.765 1.00 90.12 95 SER A N 1
ATOM 756 C CA . SER A 1 95 ? 22.124 -6.819 -16.456 1.00 90.12 95 SER A CA 1
ATOM 757 C C . SER A 1 95 ? 21.771 -7.911 -15.455 1.00 90.12 95 SER A C 1
ATOM 759 O O . SER A 1 95 ? 22.561 -8.165 -14.556 1.00 90.12 95 SER A O 1
ATOM 761 N N . PHE A 1 96 ? 20.611 -8.553 -15.605 1.00 90.12 96 PHE A N 1
ATOM 762 C CA . PHE A 1 96 ? 20.190 -9.631 -14.714 1.00 90.12 96 PHE A CA 1
ATOM 763 C C . PHE A 1 96 ? 20.170 -11.015 -15.369 1.00 90.12 96 PHE A C 1
ATOM 765 O O . PHE A 1 96 ? 19.729 -11.964 -14.729 1.00 90.12 96 PHE A O 1
ATOM 772 N N . ALA A 1 97 ? 20.630 -11.149 -16.618 1.00 88.50 97 ALA A N 1
ATOM 773 C CA . ALA A 1 97 ? 20.574 -12.414 -17.354 1.00 88.50 97 ALA A CA 1
ATOM 774 C C . ALA A 1 97 ? 21.235 -13.564 -16.573 1.00 88.50 97 ALA A C 1
ATOM 776 O O . ALA A 1 97 ? 20.644 -14.628 -16.432 1.00 88.50 97 ALA A O 1
ATOM 777 N N . GLU A 1 98 ? 22.392 -13.298 -15.961 1.00 87.31 98 GLU A N 1
ATOM 778 C CA . GLU A 1 98 ? 23.159 -14.270 -15.167 1.00 87.31 98 GLU A CA 1
ATOM 779 C C . GLU A 1 98 ? 22.469 -14.737 -13.870 1.00 87.31 98 GLU A C 1
ATOM 781 O O . GLU A 1 98 ? 22.889 -15.728 -13.285 1.00 87.31 98 GLU A O 1
ATOM 786 N N . TYR A 1 99 ? 21.413 -14.050 -13.417 1.00 80.56 99 TYR A N 1
ATOM 787 C CA . TYR A 1 99 ? 20.666 -14.396 -12.198 1.00 80.56 99 TYR A CA 1
ATOM 788 C C . TYR A 1 99 ? 19.325 -15.089 -12.479 1.00 80.56 99 TYR A C 1
ATOM 790 O O . TYR A 1 99 ? 18.643 -15.486 -11.536 1.00 80.56 99 TYR A O 1
ATOM 798 N N . PHE A 1 100 ? 18.918 -15.196 -13.749 1.00 69.50 100 PHE A N 1
ATOM 799 C CA . PHE A 1 100 ? 17.630 -15.773 -14.157 1.00 69.50 100 PHE A CA 1
ATOM 800 C C . PHE A 1 100 ? 17.762 -16.979 -15.101 1.00 69.50 100 PHE A C 1
ATOM 802 O O . PHE A 1 100 ? 16.744 -17.543 -15.500 1.00 69.50 100 PHE A O 1
ATOM 809 N N . GLU A 1 101 ? 18.985 -17.376 -15.453 1.00 63.12 101 GLU A N 1
ATOM 810 C CA . GLU A 1 101 ? 19.271 -18.647 -16.124 1.00 63.12 101 GLU A CA 1
ATOM 811 C C . GLU A 1 101 ? 19.537 -19.731 -15.057 1.00 63.12 101 GLU A C 1
ATOM 813 O O . GLU A 1 101 ? 20.661 -19.877 -14.580 1.00 63.12 101 GLU A O 1
ATOM 818 N N . GLU A 1 102 ? 18.479 -20.448 -14.652 1.00 54.44 102 GLU A N 1
ATOM 819 C CA . GLU A 1 102 ? 18.548 -21.787 -14.025 1.00 54.44 102 GLU A CA 1
ATOM 820 C C . GLU A 1 102 ? 18.405 -22.883 -15.090 1.00 54.44 102 GLU A C 1
ATOM 822 O O . GLU A 1 102 ? 17.500 -22.756 -15.953 1.00 54.44 102 GLU A O 1
#

Foldseek 3Di:
DLQVVVVHDLVRVCVQQVHDSVLSVCVVVPDDDDPSSLVSCCVSSVHDSCCVVVVVPPDVPPCPPVNVVVVVLVCQCPPPDPVSNVVSVVVVCVVCVVVPDD

Sequence (102 aa):
MLRRAKGRTQQQLSELMGVSVSYIKSTEAGNKPSLKYLFAVVNNCNVSFDWLLIGGRLFASEKDETTLLLDKLRELLNHEDPDIRAWAKVQIKKSFAEYFEE

InterPro domains:
  IPR001387 Cro/C1-type, helix-turn-helix domain [PF01381] (2-52)
  IPR001387 Cro/C1-type, helix-turn-helix domain [PS50943] (2-52)
  IPR001387 Cro/C1-type, helix-turn-helix domain [SM00530] (2-52)
  IPR001387 Cro/C1-type, helix-turn-helix domain [cd00093] (2-52)
  IPR010982 Lambda repressor-like, DNA-binding domain superfamily [G3DSA:1.10.260.40] (1-101)
  IPR010982 Lambda repressor-like, DNA-binding domain superfamily [SSF47413] (2-55)

Mean predicted aligned error: 12.95 Å

Radius of gyration: 20.96 Å; Cα contacts (8 Å, |Δi|>4): 55; chains: 1; bounding box: 44×32×52 Å

pLDDT: mean 85.7, std 11.96, range [46.22, 96.75]

Solvent-accessible surface area (backbone atoms on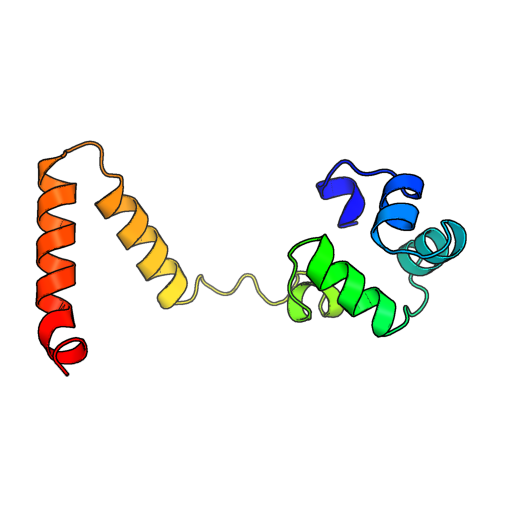ly — not comparable to full-atom values): 6159 Å² total; per-residue (Å²): 108,75,52,61,80,68,76,49,52,64,63,58,49,17,66,75,58,75,47,55,48,66,55,51,52,42,40,76,71,70,46,87,73,55,69,71,56,51,52,41,47,28,70,76,65,76,47,53,67,65,42,68,75,55,67,67,61,72,57,92,56,71,68,48,73,66,56,50,49,51,51,52,51,52,49,44,65,64,42,89,52,66,65,55,25,53,50,50,56,53,49,55,53,61,77,45,42,87,80,70,71,127

Nearest PDB structures (foldseek):
  2cro-assembly1_A  TM=8.295E-01  e=2.519E-02  Phage 434
  1r69-assembly1_A  TM=8.805E-01  e=4.626E-02  Phage 434
  1pra-assembly1_A  TM=8.561E-01  e=3.709E-02  Phage 434
  1r63-assembly1_A  TM=8.761E-01  e=8.037E-02  Phage 434
  2r63-assembly1_A  TM=8.224E-01  e=8.976E-02  Phage 434

Secondary structure (DSSP, 8-state):
-HHHHTT--HHHHHHHHTS-HHHHHHHHTTPPPPHHHHHHHHHHHT--HHHHHHTT-S------HHHHHHHHHHHHHT-SSHHHHHHHHHHHHHHTHHHH--

Organism: NCBI:txid2840684